Protein AF-A0A3P7WC96-F1 (afdb_monomer_lite)

Sequence (152 aa):
MNSEQSTRVYLHQIKMKDCMKNELKGQQTCKTNLAEASVKNEQPDRQKIWKKIAKCLCSFASRFFSNLNFDNSKPRFFAYLVRVLTSFISISEESSKQRLQESLTEVLKELCNNTEFWKASDRLKRFNTASQSICGRKALASLKHLLSILEP

Secondary structure (DSSP, 8-state):
--HHHHHHHHHHHHHHHHHHHHHHHHHHHHHSSSSSSSSSSHHHHHHHHHHHHHHHHHHHHHHHHHT--TTTS-HHHHHHHHHHHHHHHHHS-HHHHHHHHHHHHHHHHHHHH-TTTTS--HHHHHHHHHHHHHHSS-HHHHHHHHHHHH--

pLDDT: mean 80.21, std 21.38, range [36.91, 98.5]

Structure (mmCIF, N/CA/C/O backbone):
data_AF-A0A3P7WC96-F1
#
_entry.id   AF-A0A3P7WC96-F1
#
loop_
_atom_site.group_PDB
_atom_site.id
_atom_site.type_symbol
_atom_site.label_atom_id
_atom_site.label_alt_id
_atom_site.label_comp_id
_atom_site.label_asym_id
_atom_site.label_entity_id
_atom_site.label_seq_id
_atom_site.pdbx_PDB_ins_code
_atom_site.Cartn_x
_atom_site.Cartn_y
_atom_site.Cartn_z
_atom_site.occupancy
_atom_site.B_iso_or_equiv
_atom_site.auth_seq_id
_atom_site.auth_comp_id
_atom_site.auth_asym_id
_atom_site.auth_atom_id
_atom_site.pdbx_PDB_model_num
ATOM 1 N N . MET A 1 1 ? -12.938 56.917 78.770 1.00 47.12 1 MET A N 1
ATOM 2 C CA . MET A 1 1 ? -12.051 56.935 77.584 1.00 47.12 1 MET A CA 1
ATOM 3 C C . MET A 1 1 ? -11.567 55.504 77.361 1.00 47.12 1 MET A C 1
ATOM 5 O O . MET A 1 1 ? -10.967 54.983 78.280 1.00 47.12 1 MET A O 1
ATOM 9 N N . ASN A 1 2 ? -11.831 54.723 76.311 1.00 48.44 2 ASN A N 1
ATOM 10 C CA . ASN A 1 2 ? -12.413 54.919 74.981 1.00 48.44 2 ASN A CA 1
ATOM 11 C C . ASN A 1 2 ? -13.049 53.578 74.521 1.00 48.44 2 ASN A C 1
ATOM 13 O O . ASN A 1 2 ? -12.486 52.872 73.685 1.00 48.44 2 ASN A O 1
ATOM 17 N N . SER A 1 3 ? -14.194 53.175 75.088 1.00 50.97 3 SER A N 1
ATOM 18 C CA . SER A 1 3 ? -14.848 51.899 74.729 1.00 50.97 3 SER A CA 1
ATOM 19 C C . SER A 1 3 ? -15.474 51.919 73.327 1.00 50.97 3 SER A C 1
ATOM 21 O O . SER A 1 3 ? -15.495 50.890 72.661 1.00 50.97 3 SER A O 1
ATOM 23 N N . GLU A 1 4 ? -15.894 53.083 72.822 1.00 47.84 4 GLU A N 1
ATOM 24 C CA . GLU A 1 4 ? -16.512 53.213 71.490 1.00 47.84 4 GLU A CA 1
ATOM 25 C C . GLU A 1 4 ? -15.504 53.214 70.325 1.00 47.84 4 GLU A C 1
ATOM 27 O O . GLU A 1 4 ? -15.830 52.773 69.219 1.00 47.84 4 GLU A O 1
ATOM 32 N N . GLN A 1 5 ? -14.256 53.644 70.555 1.00 46.81 5 GLN A N 1
ATOM 33 C CA . GLN A 1 5 ? -13.187 53.523 69.551 1.00 46.81 5 GLN A CA 1
ATOM 34 C C . GLN A 1 5 ? -12.739 52.065 69.386 1.00 46.81 5 GLN A C 1
ATOM 36 O O . GLN A 1 5 ? -12.457 51.641 68.267 1.00 46.81 5 GLN A O 1
ATOM 41 N N . SER A 1 6 ? -12.757 51.277 70.466 1.00 49.91 6 SER A N 1
ATOM 42 C CA . SER A 1 6 ? -12.400 49.853 70.437 1.00 49.91 6 SER A CA 1
ATOM 43 C C . SER A 1 6 ? -13.375 49.035 69.576 1.00 49.91 6 SER A C 1
ATOM 45 O O . SER A 1 6 ? -12.956 48.273 68.703 1.00 49.91 6 SER A O 1
ATOM 47 N N . THR A 1 7 ? -14.684 49.271 69.713 1.00 50.81 7 THR A N 1
ATOM 48 C CA . THR A 1 7 ? -15.710 48.545 68.944 1.00 50.81 7 THR A CA 1
ATOM 49 C C . THR A 1 7 ? -15.688 48.904 67.453 1.00 50.81 7 THR A C 1
ATOM 51 O O . THR A 1 7 ? -15.868 48.024 66.611 1.00 50.81 7 THR A O 1
ATOM 54 N N . ARG A 1 8 ? -15.402 50.169 67.092 1.00 52.16 8 ARG A N 1
ATOM 55 C CA . ARG A 1 8 ? -15.245 50.587 65.682 1.00 52.16 8 ARG A CA 1
ATOM 56 C C . ARG A 1 8 ? -14.028 49.952 65.010 1.00 52.16 8 ARG A C 1
ATOM 58 O O . ARG A 1 8 ? -14.135 49.542 63.856 1.00 52.16 8 ARG A O 1
ATOM 65 N N . VAL A 1 9 ? -12.901 49.840 65.715 1.00 54.28 9 VAL A N 1
ATOM 66 C CA . VAL A 1 9 ? -11.687 49.190 65.189 1.00 54.28 9 VAL A CA 1
ATOM 67 C C . VAL A 1 9 ? -11.923 47.691 64.981 1.00 54.28 9 VAL A C 1
ATOM 69 O O . VAL A 1 9 ? -11.556 47.157 63.933 1.00 54.28 9 VAL A O 1
ATOM 72 N N . TYR A 1 10 ? -12.624 47.030 65.907 1.00 53.81 10 TYR A N 1
ATOM 73 C CA . TYR A 1 10 ? -13.002 45.621 65.764 1.00 53.81 10 TYR A CA 1
ATOM 74 C C . TYR A 1 10 ? -13.979 45.381 64.602 1.00 53.81 10 TYR A C 1
ATOM 76 O O . TYR A 1 10 ? -13.754 44.489 63.784 1.00 53.81 10 TYR A O 1
ATOM 84 N N . LEU A 1 11 ? -15.020 46.206 64.454 1.00 52.94 11 LEU A N 1
ATOM 85 C CA . LEU A 1 11 ? -15.975 46.103 63.340 1.00 52.94 11 LEU A CA 1
ATOM 86 C C . LEU A 1 11 ? -15.330 46.386 61.973 1.00 52.94 11 LEU A C 1
ATOM 88 O O . LEU A 1 11 ? -15.688 45.747 60.983 1.00 52.94 11 LEU A O 1
ATOM 92 N N . HIS A 1 12 ? -14.358 47.301 61.907 1.00 55.47 12 HIS A N 1
ATOM 93 C CA . HIS A 1 12 ? -13.609 47.582 60.681 1.00 55.47 12 HIS A CA 1
ATOM 94 C C . HIS A 1 12 ? -12.654 46.433 60.310 1.00 55.47 12 HIS A C 1
ATOM 96 O O . HIS A 1 12 ? -12.564 46.068 59.139 1.00 55.47 12 HIS A O 1
ATOM 102 N N . GLN A 1 13 ? -12.000 45.800 61.293 1.00 54.53 13 GLN A N 1
ATOM 103 C CA . GLN A 1 13 ? -11.1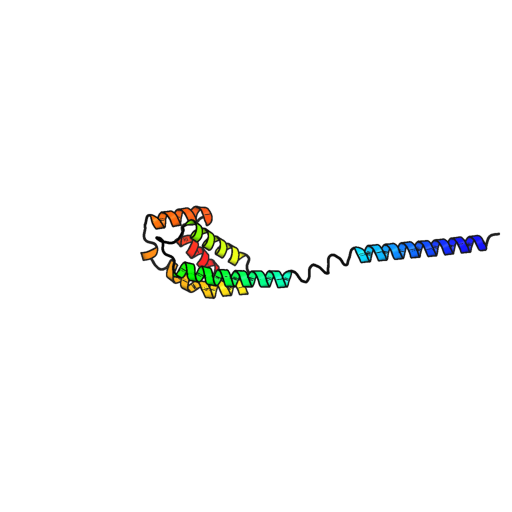75 44.608 61.057 1.00 54.53 13 GLN A CA 1
ATOM 104 C C . GLN A 1 13 ? -11.999 43.390 60.617 1.00 54.53 13 GLN A C 1
ATOM 106 O O . GLN A 1 13 ? -11.539 42.628 59.768 1.00 54.53 13 GLN A O 1
ATOM 111 N N . ILE A 1 14 ? -13.216 43.216 61.145 1.00 56.91 14 ILE A N 1
ATOM 112 C CA . ILE A 1 14 ? -14.126 42.138 60.727 1.00 56.91 14 ILE A CA 1
ATOM 113 C C . ILE A 1 14 ? -14.606 42.376 59.287 1.00 56.91 14 ILE A C 1
ATOM 115 O O . ILE A 1 14 ? -14.456 41.490 58.450 1.00 56.91 14 ILE A O 1
ATOM 119 N N . LYS A 1 15 ? -15.047 43.598 58.945 1.00 55.53 15 LYS A N 1
ATOM 120 C CA . LYS A 1 15 ? -15.440 43.944 57.564 1.00 55.53 15 LYS A CA 1
ATOM 121 C C . LYS A 1 15 ? -14.296 43.802 56.554 1.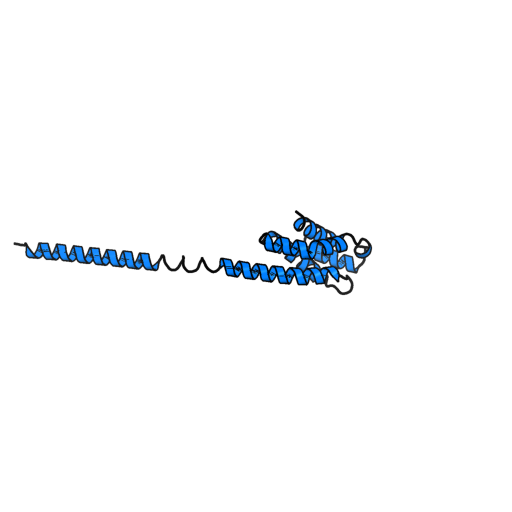00 55.53 15 LYS A C 1
ATOM 123 O O . LYS A 1 15 ? -14.531 43.322 55.450 1.00 55.53 15 LYS A O 1
ATOM 128 N N . MET A 1 16 ? -13.066 44.171 56.920 1.00 54.94 16 MET A N 1
ATOM 129 C CA . MET A 1 16 ? -11.878 43.990 56.070 1.00 54.94 16 MET A CA 1
ATOM 130 C C . MET A 1 16 ? -11.532 42.507 55.869 1.00 54.94 16 MET A C 1
ATOM 132 O O . MET A 1 16 ? -11.196 42.103 54.757 1.00 54.94 16 MET A O 1
ATOM 136 N N . LYS A 1 17 ? -11.660 41.671 56.912 1.00 55.28 17 LYS A N 1
ATOM 137 C CA . LYS A 1 17 ? -11.462 40.217 56.794 1.00 55.28 17 LYS A CA 1
ATOM 138 C C . LYS A 1 17 ? -12.534 39.560 55.929 1.00 55.28 17 LYS A C 1
ATOM 140 O O . LYS A 1 17 ? -12.186 38.708 55.121 1.00 55.28 17 LYS A O 1
ATOM 145 N N . ASP A 1 18 ? -13.794 39.971 56.043 1.00 51.28 18 ASP A N 1
ATOM 146 C CA . ASP A 1 18 ? -14.879 39.437 55.212 1.00 51.28 18 ASP A CA 1
ATOM 147 C C . ASP A 1 18 ? -14.789 39.919 53.754 1.00 51.28 18 ASP A C 1
ATOM 149 O O . ASP A 1 18 ? -15.055 39.140 52.839 1.00 51.28 18 ASP A O 1
ATOM 153 N N . CYS A 1 19 ? -14.322 41.151 53.517 1.00 47.94 19 CYS A N 1
ATOM 154 C CA . CYS A 1 19 ? -14.030 41.663 52.174 1.00 47.94 19 CYS A CA 1
ATOM 155 C C . CYS A 1 19 ? -12.902 40.856 51.504 1.00 47.94 19 CYS A C 1
ATOM 157 O O . CYS A 1 19 ? -13.093 40.305 50.424 1.00 47.94 19 CYS A O 1
ATOM 159 N N . MET A 1 20 ? -11.781 40.653 52.206 1.00 53.75 20 MET A N 1
ATOM 160 C CA . MET A 1 20 ? -10.648 39.852 51.720 1.00 53.75 20 MET A CA 1
ATOM 161 C C . MET A 1 20 ? -11.019 38.374 51.519 1.00 53.75 20 MET A C 1
ATOM 163 O O . MET A 1 20 ? -10.553 37.737 50.578 1.00 53.75 20 MET A O 1
ATOM 167 N N . LYS A 1 21 ? -11.888 37.806 52.368 1.00 52.59 21 LYS A N 1
ATOM 168 C CA . LYS A 1 21 ? -12.362 36.414 52.248 1.00 52.59 21 LYS A CA 1
ATOM 169 C C . LYS A 1 21 ? -13.330 36.232 51.073 1.00 52.59 21 LYS A C 1
ATOM 171 O O . LYS A 1 21 ? -13.345 35.156 50.473 1.00 52.59 21 LYS A O 1
ATOM 176 N N . ASN A 1 22 ? -14.090 37.269 50.716 1.00 48.44 22 ASN A N 1
ATOM 177 C CA . ASN A 1 22 ? -14.950 37.289 49.532 1.00 48.44 22 ASN A CA 1
ATOM 178 C C . ASN A 1 22 ? -14.168 37.573 48.239 1.00 48.44 22 ASN A C 1
ATOM 180 O O . ASN A 1 22 ? -14.495 36.979 47.215 1.00 48.44 22 ASN A O 1
ATOM 184 N N . GLU A 1 23 ? -13.095 38.368 48.278 1.00 48.75 23 GLU A N 1
ATOM 185 C CA . GLU A 1 23 ? -12.182 38.547 47.137 1.00 48.75 23 GLU A CA 1
ATOM 186 C C . GLU A 1 23 ? -11.324 37.300 46.872 1.00 48.75 23 GLU A C 1
ATOM 188 O O . GLU A 1 23 ? -11.169 36.903 45.718 1.00 48.75 23 GLU A O 1
ATOM 193 N N . LEU A 1 24 ? -10.853 36.608 47.917 1.00 50.41 24 LEU A N 1
ATOM 194 C CA . LEU A 1 24 ? -10.172 35.312 47.786 1.00 50.41 24 LEU A CA 1
ATOM 195 C C . LEU A 1 24 ? -11.121 34.216 47.286 1.00 50.41 24 LEU A C 1
ATOM 197 O O . LEU A 1 24 ? -10.741 33.442 46.410 1.00 50.41 24 LEU A O 1
ATOM 201 N N . LYS A 1 25 ? -12.377 34.173 47.758 1.00 48.19 25 LYS A N 1
ATOM 202 C CA . LYS A 1 25 ? -13.387 33.265 47.187 1.00 48.19 25 LYS A CA 1
ATOM 203 C C . LYS A 1 25 ? -13.723 33.627 45.740 1.00 48.19 25 LYS A C 1
ATOM 205 O O . LYS A 1 25 ? -13.757 32.721 44.920 1.00 48.19 25 LYS A O 1
ATOM 210 N N . GLY A 1 26 ? -13.880 34.910 45.408 1.00 44.53 26 GLY A N 1
ATOM 211 C CA . GLY A 1 26 ? -14.171 35.387 44.052 1.00 44.53 26 GLY A CA 1
ATOM 212 C C . GLY A 1 26 ? -13.036 35.139 43.052 1.00 44.53 26 GLY A C 1
ATOM 213 O O . GLY A 1 26 ? -13.290 34.725 41.922 1.00 44.53 26 GLY A O 1
ATOM 214 N N . GLN A 1 27 ? -11.774 35.299 43.461 1.00 44.69 27 GLN A N 1
ATOM 215 C CA . GLN A 1 27 ? -10.618 34.996 42.608 1.00 44.69 27 GLN A CA 1
ATOM 216 C C . GLN A 1 27 ? -10.348 33.491 42.484 1.00 44.69 27 GLN A C 1
ATOM 218 O O . GLN A 1 27 ? -9.909 33.042 41.422 1.00 44.69 27 GLN A O 1
ATOM 223 N N . GLN A 1 28 ? -10.659 32.693 43.510 1.00 42.75 28 GLN A N 1
ATOM 224 C CA . GLN A 1 28 ? -10.484 31.241 43.455 1.00 42.75 28 GLN A CA 1
ATOM 225 C C . GLN A 1 28 ? -11.641 30.539 42.719 1.00 42.75 28 GLN A C 1
ATOM 227 O O . GLN A 1 28 ? -11.420 29.520 42.066 1.00 42.75 28 GLN A O 1
ATOM 232 N N . THR A 1 29 ? -12.846 31.123 42.670 1.00 37.97 29 THR A N 1
ATOM 233 C CA . THR A 1 29 ? -13.938 30.616 41.815 1.00 37.97 29 THR A CA 1
ATOM 234 C C . THR A 1 29 ? -13.843 31.053 40.351 1.00 37.97 29 THR A C 1
ATOM 236 O O . THR A 1 29 ? -14.416 30.377 39.497 1.00 37.97 29 THR A O 1
ATOM 239 N N . CYS A 1 30 ? -13.080 32.104 40.026 1.00 38.19 30 CYS A N 1
ATOM 240 C CA . CYS A 1 30 ? -12.861 32.537 38.636 1.00 38.19 30 CYS A CA 1
ATOM 241 C C . CYS A 1 30 ? -11.631 31.908 37.959 1.00 38.19 30 CYS A C 1
ATOM 243 O O . CYS A 1 30 ? -11.517 31.978 36.738 1.00 38.19 30 CYS A O 1
ATOM 245 N N . LYS A 1 31 ? -10.729 31.251 38.704 1.00 44.81 31 LYS A N 1
ATOM 246 C CA . LYS A 1 31 ? -9.579 30.527 38.119 1.00 44.81 31 LYS A CA 1
ATOM 247 C C . LYS A 1 31 ? -9.717 29.006 38.074 1.00 44.81 31 LYS A C 1
ATOM 249 O O . LYS A 1 31 ? -8.892 28.364 37.435 1.00 44.81 31 LYS A O 1
ATOM 254 N N . THR A 1 32 ? -10.777 28.435 38.644 1.00 43.22 32 THR A N 1
ATOM 255 C CA . THR A 1 32 ? -10.934 26.966 38.705 1.00 43.22 32 THR A CA 1
ATOM 256 C C . THR A 1 32 ? -12.176 26.429 37.994 1.00 43.22 32 THR A C 1
ATOM 258 O O . THR A 1 32 ? -12.482 25.256 38.123 1.00 43.22 32 THR A O 1
ATOM 261 N N . ASN A 1 33 ? -12.866 27.250 37.190 1.00 41.34 33 ASN A N 1
ATOM 262 C CA . ASN A 1 33 ? -14.022 26.807 36.393 1.00 41.34 33 ASN A CA 1
ATOM 263 C C . ASN A 1 33 ? -13.892 27.052 34.879 1.00 41.34 33 ASN A C 1
ATOM 265 O O . ASN A 1 33 ? -14.818 26.740 34.138 1.00 41.34 33 ASN A O 1
ATOM 269 N N . LEU A 1 34 ? -12.748 27.554 34.391 1.00 40.06 34 LEU A N 1
ATOM 270 C CA . LEU A 1 34 ? -12.511 27.709 32.946 1.00 40.06 34 LEU A CA 1
ATOM 271 C C . LEU A 1 34 ? -11.619 26.612 32.337 1.00 40.06 34 LEU A C 1
ATOM 273 O O . LEU A 1 34 ? -11.572 26.481 31.119 1.00 40.06 34 LEU A O 1
ATOM 277 N N . ALA A 1 35 ? -10.950 25.795 33.159 1.00 42.56 35 ALA A N 1
ATOM 278 C CA . ALA A 1 35 ? -10.086 24.711 32.682 1.00 42.56 35 ALA A CA 1
ATOM 279 C C . ALA A 1 35 ? -10.735 23.314 32.747 1.00 42.56 35 ALA A C 1
ATOM 281 O O . ALA A 1 35 ? -10.332 22.431 31.999 1.00 42.56 35 ALA A O 1
ATOM 282 N N . GLU A 1 36 ? -11.765 23.091 33.572 1.00 39.75 36 GLU A N 1
ATOM 283 C CA . GLU A 1 36 ? -12.360 21.748 33.724 1.00 39.75 36 GLU A CA 1
ATOM 284 C C . GLU A 1 36 ? -13.668 21.533 32.950 1.00 39.75 36 GLU A C 1
ATOM 286 O O . GLU A 1 36 ? -14.042 20.388 32.689 1.00 39.75 36 GLU A O 1
ATOM 291 N N . ALA A 1 37 ? -14.324 22.601 32.487 1.00 37.75 37 ALA A N 1
ATOM 292 C CA . ALA A 1 37 ? -15.508 22.494 31.630 1.00 37.75 37 ALA A CA 1
ATOM 293 C C . ALA A 1 37 ? -15.174 22.328 30.131 1.00 37.75 37 ALA A C 1
ATOM 295 O O . ALA A 1 37 ? -16.043 21.934 29.357 1.00 37.75 37 ALA A O 1
ATOM 296 N N . SER A 1 38 ? -13.921 22.561 29.712 1.00 36.91 38 SER A N 1
ATOM 297 C CA . SER A 1 38 ? -13.505 22.459 28.299 1.00 36.91 38 SER A CA 1
ATOM 298 C C . SER A 1 38 ? -12.751 21.171 27.945 1.00 36.91 38 SER A C 1
ATOM 300 O O . SER A 1 38 ? -12.525 20.908 26.768 1.00 36.91 38 SER A O 1
ATOM 302 N N . VAL A 1 39 ? -12.361 20.345 28.921 1.00 45.59 39 VAL A N 1
ATOM 303 C CA . VAL A 1 39 ? -11.484 19.181 28.665 1.00 45.59 39 VAL A CA 1
ATOM 304 C C . VAL A 1 39 ? -12.259 17.859 28.567 1.00 45.59 39 VAL A C 1
ATOM 306 O O . VAL A 1 39 ? -11.754 16.884 28.015 1.00 45.59 39 VAL A O 1
ATOM 309 N N . LYS A 1 40 ? -13.519 17.803 29.020 1.00 39.34 40 LYS A N 1
ATOM 310 C CA . LYS A 1 40 ? -14.282 16.538 29.058 1.00 39.34 40 LYS A CA 1
ATOM 311 C C . LYS A 1 40 ? -15.086 16.212 27.790 1.00 39.34 40 LYS A C 1
ATOM 313 O O . LYS A 1 40 ? -15.497 15.067 27.643 1.00 39.34 40 LYS A O 1
ATOM 318 N N . ASN A 1 41 ? -15.255 17.152 26.852 1.00 41.91 41 ASN A N 1
ATOM 319 C CA . ASN A 1 41 ? -16.040 16.925 25.623 1.00 41.91 41 ASN A CA 1
ATOM 320 C C . ASN A 1 41 ? -15.219 16.773 24.331 1.00 41.91 41 ASN A C 1
ATOM 322 O O . ASN A 1 41 ? -15.753 16.306 23.330 1.00 41.91 41 ASN A O 1
ATOM 326 N N . GLU A 1 42 ? -13.924 17.095 24.319 1.00 48.94 42 GLU A N 1
ATOM 327 C CA . GLU A 1 42 ? -13.144 17.017 23.073 1.00 48.94 42 GLU A CA 1
ATOM 328 C C . GLU A 1 42 ? -12.691 15.595 22.710 1.00 48.94 42 GLU A C 1
ATOM 330 O O . GLU A 1 42 ? -12.533 15.274 21.532 1.00 48.94 42 GLU A O 1
ATOM 335 N N . GLN A 1 43 ? -12.472 14.717 23.694 1.00 53.50 43 GLN A N 1
ATOM 336 C CA . GLN A 1 43 ? -12.056 13.335 23.429 1.00 53.50 43 GLN A CA 1
ATOM 337 C C . GLN A 1 43 ? -13.074 12.500 22.629 1.00 53.50 43 GLN A C 1
ATOM 339 O O . GLN A 1 43 ? -12.655 11.886 21.640 1.00 53.50 43 GLN A O 1
ATOM 344 N N . PRO A 1 44 ? -14.380 12.459 22.977 1.00 60.75 44 PRO A N 1
ATOM 345 C CA . PRO A 1 44 ? -15.339 11.653 22.223 1.00 60.75 44 PRO A CA 1
ATOM 346 C C . PRO A 1 44 ? -15.494 12.136 20.776 1.00 60.75 44 PRO A C 1
ATOM 348 O O . PRO A 1 44 ? -15.658 11.317 19.870 1.00 60.75 44 PRO A O 1
ATOM 351 N N . ASP A 1 45 ? -15.386 13.440 20.519 1.00 69.44 45 ASP A N 1
ATOM 352 C CA . ASP A 1 45 ? -15.510 13.978 19.163 1.00 69.44 45 ASP A CA 1
ATOM 353 C C . ASP A 1 45 ? -14.256 13.743 18.314 1.00 69.44 45 ASP A C 1
ATOM 355 O O . ASP A 1 45 ? -14.378 13.365 17.144 1.00 69.44 45 ASP A O 1
ATOM 359 N N . ARG A 1 46 ? -13.051 13.822 18.899 1.00 71.56 46 ARG A N 1
ATOM 360 C CA . ARG A 1 46 ? -11.815 13.407 18.210 1.00 71.56 46 ARG A CA 1
ATOM 361 C C . ARG A 1 46 ? -11.843 11.921 17.846 1.00 71.56 46 ARG A C 1
ATOM 363 O O . ARG A 1 46 ? -11.512 11.574 16.714 1.00 71.56 46 ARG A O 1
ATOM 370 N N . GLN A 1 47 ? -12.290 11.045 18.748 1.00 76.94 47 GLN A N 1
ATOM 371 C CA . GLN A 1 47 ? -12.422 9.609 18.459 1.00 76.94 47 GLN A CA 1
ATOM 372 C C . GLN A 1 47 ? -13.434 9.335 17.335 1.00 76.94 47 GLN A C 1
ATOM 374 O O . GLN A 1 47 ? -13.172 8.530 16.439 1.00 76.94 47 GLN A O 1
ATOM 379 N N . LYS A 1 48 ? -14.572 10.043 17.310 1.00 83.19 48 LYS A N 1
ATOM 380 C CA . LYS A 1 48 ? -15.537 9.949 16.197 1.00 83.19 48 LYS A CA 1
ATOM 381 C C . LYS A 1 48 ? -14.918 10.372 14.863 1.00 83.19 48 LYS A C 1
ATOM 383 O O . LYS A 1 48 ? -15.194 9.736 13.844 1.00 83.19 48 LYS A O 1
ATOM 388 N N . ILE A 1 49 ? -14.095 11.423 14.847 1.00 86.88 49 ILE A N 1
ATOM 389 C CA . ILE A 1 49 ? -13.396 11.881 13.637 1.00 86.88 49 ILE A CA 1
ATOM 390 C C . ILE A 1 49 ? -12.412 10.812 13.154 1.00 86.88 49 ILE A C 1
ATOM 392 O O . ILE A 1 49 ? -12.465 10.439 11.983 1.00 86.88 49 ILE A O 1
ATOM 396 N N . TRP A 1 50 ? -11.588 10.248 14.042 1.00 85.88 50 TRP A N 1
ATOM 397 C CA . TRP A 1 50 ? -10.645 9.183 13.684 1.00 85.88 50 TRP A CA 1
ATOM 398 C C . TRP A 1 50 ? -11.341 7.952 13.103 1.00 85.88 50 TRP A C 1
ATOM 400 O O . TRP A 1 50 ? -10.927 7.460 12.056 1.00 85.88 50 TRP A O 1
ATOM 410 N N . LYS A 1 51 ? -12.468 7.526 13.683 1.00 87.94 51 LYS A N 1
ATOM 411 C CA . LYS A 1 51 ? -13.281 6.422 13.144 1.00 87.94 51 LYS A CA 1
ATOM 412 C C . LYS A 1 51 ? -13.849 6.725 11.755 1.00 87.94 51 LYS A C 1
ATOM 414 O O . LYS A 1 51 ? -13.894 5.838 10.899 1.00 87.94 51 LYS A O 1
ATOM 419 N N . LYS A 1 52 ? -14.277 7.969 11.501 1.00 90.56 52 LYS A N 1
ATOM 420 C CA . LYS A 1 52 ? -14.729 8.405 10.165 1.00 90.56 52 LYS A CA 1
ATOM 421 C C . LYS A 1 52 ? -13.581 8.391 9.157 1.00 90.56 52 LYS A C 1
ATOM 423 O O . LYS A 1 52 ? -13.767 7.890 8.048 1.00 90.56 52 LYS A O 1
ATOM 428 N N . ILE A 1 53 ? -12.409 8.892 9.548 1.00 90.81 53 ILE A N 1
ATOM 429 C CA . ILE A 1 53 ? -11.205 8.872 8.711 1.00 90.81 53 ILE A CA 1
ATOM 430 C C . ILE A 1 53 ? -10.811 7.426 8.405 1.00 90.81 53 ILE A C 1
ATOM 432 O O . ILE A 1 53 ? -10.643 7.099 7.235 1.00 90.81 53 ILE A O 1
ATOM 436 N N . ALA A 1 54 ? -10.760 6.548 9.412 1.00 91.44 54 ALA A N 1
ATOM 437 C CA . ALA A 1 54 ? -10.461 5.130 9.236 1.00 91.44 54 ALA A CA 1
ATOM 438 C C . ALA A 1 54 ? -11.415 4.489 8.224 1.00 91.44 54 ALA A C 1
ATOM 440 O O . ALA A 1 54 ? -10.964 3.870 7.266 1.00 91.44 54 ALA A O 1
ATOM 441 N N . LYS A 1 55 ? -12.731 4.700 8.366 1.00 91.62 55 LYS A N 1
ATOM 442 C CA . LYS A 1 55 ? -13.733 4.165 7.429 1.00 91.62 55 LYS A CA 1
ATOM 443 C C . LYS A 1 55 ? -13.510 4.656 5.993 1.00 91.62 55 LYS A C 1
ATOM 445 O O . LYS A 1 55 ? -13.595 3.859 5.059 1.00 91.62 55 LYS A O 1
ATOM 450 N N . CYS A 1 56 ? -13.231 5.948 5.818 1.00 93.56 56 CYS A N 1
ATOM 451 C CA . CYS A 1 56 ? -12.964 6.539 4.507 1.00 93.56 56 CYS A CA 1
ATOM 452 C C . CYS A 1 56 ? -11.680 5.970 3.886 1.00 93.56 56 CYS A C 1
ATOM 454 O O . CYS A 1 56 ? -11.699 5.502 2.748 1.00 93.56 56 CYS A O 1
ATOM 456 N N . LEU A 1 57 ? -10.593 5.93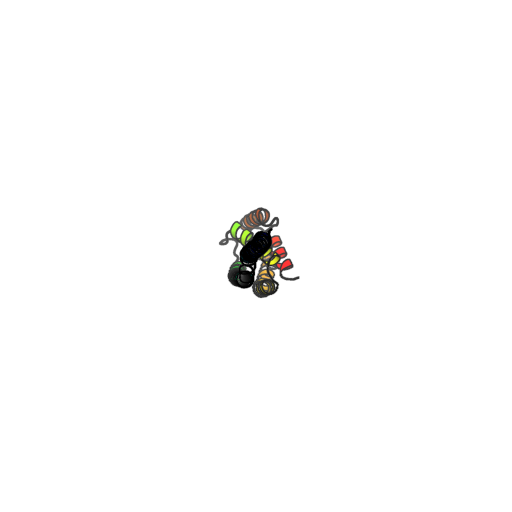3 4.663 1.00 93.69 57 LEU A N 1
ATOM 457 C CA . LEU A 1 57 ? -9.310 5.378 4.243 1.00 93.69 57 LEU A CA 1
ATOM 458 C C . LEU A 1 57 ? -9.424 3.897 3.883 1.00 93.69 57 LEU A C 1
ATOM 460 O O . LEU A 1 57 ? -8.902 3.516 2.845 1.00 93.69 57 LEU A O 1
ATOM 464 N N . CYS A 1 58 ? -10.139 3.087 4.671 1.00 92.69 58 CYS A N 1
ATOM 465 C CA . CYS A 1 58 ? -10.367 1.668 4.382 1.00 92.69 58 CYS A CA 1
ATOM 466 C C . CYS A 1 58 ? -11.013 1.483 3.007 1.00 92.69 58 CYS A C 1
ATOM 468 O O . CYS A 1 58 ? -10.469 0.793 2.148 1.00 92.69 58 CYS A O 1
ATOM 470 N N . SER A 1 59 ? -12.156 2.141 2.782 1.00 93.38 59 SER A N 1
ATOM 471 C CA . SER A 1 59 ? -12.910 2.009 1.532 1.00 93.38 59 SER A CA 1
ATOM 472 C C . SER A 1 59 ? -12.110 2.510 0.331 1.00 93.38 59 SER A C 1
ATOM 474 O O . SER A 1 59 ? -12.063 1.849 -0.707 1.00 93.38 59 SER A O 1
ATOM 476 N N . PHE A 1 60 ? -11.443 3.656 0.482 1.00 96.06 60 PHE A N 1
ATOM 477 C CA . PHE A 1 60 ? -10.643 4.239 -0.583 1.00 96.06 60 PHE A CA 1
ATOM 478 C C . PHE A 1 60 ? -9.413 3.387 -0.914 1.00 96.06 60 PHE A C 1
ATOM 480 O O . PHE A 1 60 ? -9.181 3.074 -2.080 1.00 96.06 60 PHE A O 1
ATOM 487 N N . ALA A 1 61 ? -8.631 3.004 0.097 1.00 96.62 61 ALA A N 1
ATOM 488 C CA . ALA A 1 61 ? -7.392 2.260 -0.090 1.00 96.62 61 ALA A CA 1
ATOM 489 C C . ALA A 1 61 ? -7.649 0.852 -0.626 1.00 96.62 61 ALA A C 1
ATOM 491 O O . ALA A 1 61 ? -6.961 0.444 -1.557 1.00 96.62 61 ALA A O 1
ATOM 492 N N . SER A 1 62 ? -8.667 0.156 -0.112 1.00 95.94 62 SER A N 1
ATOM 493 C CA . SER A 1 62 ? -9.063 -1.165 -0.609 1.00 95.94 62 SER A CA 1
ATOM 494 C C . SER A 1 62 ? -9.388 -1.090 -2.103 1.00 95.94 62 SER A C 1
ATOM 496 O O . SER A 1 62 ? -8.737 -1.739 -2.918 1.00 95.94 62 SER A O 1
ATOM 498 N N . ARG A 1 63 ? -10.269 -0.158 -2.501 1.00 96.19 63 ARG A N 1
ATOM 499 C CA . ARG A 1 63 ? -10.610 0.055 -3.914 1.00 96.19 63 ARG A CA 1
ATOM 500 C C . ARG A 1 63 ? -9.403 0.451 -4.765 1.00 96.19 63 ARG A C 1
ATOM 502 O O . ARG A 1 63 ? -9.291 -0.008 -5.899 1.00 96.19 63 ARG A O 1
ATOM 509 N N . PHE A 1 64 ? -8.532 1.320 -4.259 1.00 97.12 64 PHE A N 1
ATOM 510 C CA . PHE A 1 64 ? -7.349 1.759 -4.993 1.00 97.12 64 PHE A CA 1
ATOM 511 C C . PHE A 1 64 ? -6.366 0.607 -5.228 1.00 97.12 64 PHE A C 1
ATO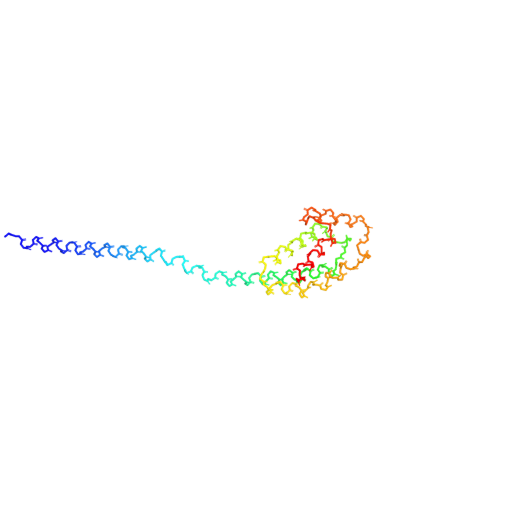M 513 O O . PHE A 1 64 ? -5.893 0.449 -6.350 1.00 97.12 64 PHE A O 1
ATOM 520 N N . PHE A 1 65 ? -6.079 -0.208 -4.210 1.00 96.88 65 PHE A N 1
ATOM 521 C CA . PHE A 1 65 ? -5.132 -1.316 -4.336 1.00 96.88 65 PHE A CA 1
ATOM 522 C C . PHE A 1 65 ? -5.686 -2.477 -5.161 1.00 96.88 65 PHE A C 1
ATOM 524 O O . PHE A 1 65 ? -4.953 -2.992 -5.999 1.00 96.88 65 PHE A O 1
ATOM 531 N N . SER A 1 66 ? -6.973 -2.820 -5.028 1.00 95.69 66 SER A N 1
ATOM 532 C CA . SER A 1 66 ? -7.606 -3.853 -5.866 1.00 95.69 66 SER A CA 1
ATOM 533 C C . SER A 1 66 ? -7.616 -3.499 -7.355 1.00 95.69 66 SER A C 1
ATOM 535 O O . SER A 1 66 ? -7.669 -4.385 -8.197 1.00 95.69 66 SER A O 1
ATOM 537 N N . ASN A 1 67 ? -7.571 -2.207 -7.695 1.00 95.19 67 ASN A N 1
ATOM 538 C CA . ASN A 1 67 ? -7.558 -1.726 -9.079 1.00 95.19 67 ASN A CA 1
ATOM 539 C C . ASN A 1 67 ? -6.206 -1.113 -9.472 1.00 95.19 67 ASN A C 1
ATOM 541 O O . ASN A 1 67 ? -6.131 -0.346 -10.438 1.00 95.19 67 ASN A O 1
ATOM 545 N N . LEU A 1 68 ? -5.144 -1.381 -8.704 1.00 95.56 68 LEU A N 1
ATOM 546 C CA . LEU A 1 68 ? -3.850 -0.772 -8.961 1.00 95.56 68 LEU A CA 1
ATOM 547 C C . LEU A 1 68 ? -3.320 -1.244 -10.318 1.00 95.56 68 LEU A C 1
ATOM 549 O O . LEU A 1 68 ? -3.108 -2.426 -10.556 1.00 95.56 68 LEU A O 1
ATOM 553 N N . ASN A 1 69 ? -3.049 -0.279 -11.190 1.00 92.75 69 ASN A N 1
ATOM 554 C CA . ASN A 1 69 ? -2.416 -0.498 -12.485 1.00 92.75 69 ASN A CA 1
ATOM 555 C C . ASN A 1 69 ? -1.339 0.570 -12.712 1.00 92.75 69 ASN A C 1
ATOM 557 O O . ASN A 1 69 ? -1.615 1.765 -12.573 1.00 92.75 69 ASN A O 1
ATOM 561 N N . PHE A 1 70 ? -0.126 0.164 -13.087 1.00 91.31 70 PHE A N 1
ATOM 562 C CA . PHE A 1 70 ? 0.995 1.068 -13.347 1.00 91.31 70 PHE A CA 1
ATOM 563 C C . PHE A 1 70 ? 0.809 2.014 -14.536 1.00 91.31 70 PHE A C 1
ATOM 565 O O . PHE A 1 70 ? 1.448 3.072 -14.560 1.00 91.31 70 PHE A O 1
ATOM 572 N N . ASP A 1 71 ? -0.064 1.685 -15.485 1.00 88.69 71 ASP A N 1
ATOM 573 C CA . ASP A 1 71 ? -0.302 2.546 -16.646 1.00 88.69 71 ASP A CA 1
ATOM 574 C C . ASP A 1 71 ? -1.139 3.775 -16.284 1.00 88.69 71 ASP A C 1
ATOM 576 O O . ASP A 1 71 ? -0.811 4.898 -16.682 1.00 88.69 71 ASP A O 1
ATOM 580 N N . ASN A 1 72 ? -2.160 3.569 -15.449 1.00 89.25 72 ASN A N 1
ATOM 581 C CA . ASN A 1 72 ? -3.170 4.580 -15.124 1.00 89.25 72 ASN A CA 1
ATOM 582 C C . ASN A 1 72 ? -2.975 5.224 -13.743 1.00 89.25 72 ASN A C 1
ATOM 584 O O . ASN A 1 72 ? -3.521 6.293 -13.466 1.00 89.25 72 ASN A O 1
ATOM 588 N N . SER A 1 73 ? -2.189 4.604 -12.861 1.00 92.75 73 SER A N 1
ATOM 589 C CA . SER A 1 73 ? -2.000 5.095 -11.495 1.00 92.75 73 SER A CA 1
ATOM 590 C C . SER A 1 73 ? -0.830 6.070 -11.395 1.00 92.75 73 SER A C 1
ATOM 592 O O . SER A 1 73 ? 0.220 5.910 -12.017 1.00 92.75 73 SER A O 1
ATOM 594 N N . LYS A 1 74 ? -0.987 7.101 -10.559 1.00 96.06 74 LYS A N 1
ATOM 595 C CA . LYS A 1 74 ? 0.049 8.118 -10.339 1.00 96.06 74 LYS A CA 1
ATOM 596 C C . LYS A 1 74 ? 1.084 7.620 -9.309 1.00 96.06 74 LYS A C 1
ATOM 598 O O . LYS A 1 74 ? 0.709 7.422 -8.152 1.00 96.06 74 LYS A O 1
ATOM 603 N N . PRO A 1 75 ? 2.389 7.522 -9.649 1.00 97.00 75 PRO A N 1
ATOM 604 C CA . PRO A 1 75 ? 3.426 6.999 -8.746 1.00 97.00 75 PRO A CA 1
ATOM 605 C C . PRO A 1 75 ? 3.528 7.710 -7.390 1.00 97.00 75 PRO A C 1
ATOM 607 O O . PRO A 1 75 ? 3.605 7.073 -6.343 1.00 97.00 75 PRO A O 1
ATOM 610 N N . ARG A 1 76 ? 3.498 9.051 -7.390 1.00 97.94 76 ARG A N 1
ATOM 611 C CA . ARG A 1 76 ? 3.557 9.842 -6.149 1.00 97.94 76 ARG A CA 1
ATOM 612 C C . ARG A 1 76 ? 2.317 9.644 -5.286 1.00 97.94 76 ARG A C 1
ATOM 614 O O . ARG A 1 76 ? 2.441 9.570 -4.071 1.00 97.94 76 ARG A O 1
ATOM 621 N N . PHE A 1 77 ? 1.143 9.536 -5.908 1.00 97.88 77 PHE A N 1
ATOM 622 C CA . PHE A 1 77 ? -0.104 9.307 -5.185 1.00 97.88 77 PHE A CA 1
ATOM 623 C C . PHE A 1 77 ? -0.082 7.958 -4.464 1.00 97.88 77 PHE A C 1
ATOM 625 O O . PHE A 1 77 ? -0.354 7.909 -3.270 1.00 97.88 77 PHE A O 1
ATOM 632 N N . PHE A 1 78 ? 0.331 6.895 -5.163 1.00 98.06 78 PHE A N 1
ATOM 633 C CA . PHE A 1 78 ? 0.552 5.579 -4.563 1.00 98.06 78 PHE A CA 1
ATOM 634 C C . PHE A 1 78 ? 1.465 5.669 -3.333 1.00 98.06 78 PHE A C 1
ATOM 636 O O . PHE A 1 78 ? 1.101 5.210 -2.253 1.00 98.06 78 PHE A O 1
ATOM 643 N N . ALA A 1 79 ? 2.625 6.316 -3.471 1.00 98.38 79 ALA A N 1
ATOM 644 C CA . ALA A 1 79 ? 3.591 6.419 -2.383 1.00 98.38 79 ALA A CA 1
ATOM 645 C C . ALA A 1 79 ? 3.050 7.213 -1.178 1.00 98.38 79 ALA A C 1
ATOM 647 O O . ALA A 1 79 ? 3.248 6.801 -0.037 1.00 98.38 79 ALA A O 1
ATOM 648 N N . TYR A 1 80 ? 2.327 8.315 -1.408 1.00 98.44 80 TYR A N 1
ATOM 649 C CA . TYR A 1 80 ? 1.677 9.056 -0.325 1.00 98.44 80 TYR A CA 1
ATOM 650 C C . TYR A 1 80 ? 0.580 8.249 0.355 1.00 98.44 80 TYR A C 1
ATOM 652 O O . TYR A 1 80 ? 0.504 8.279 1.578 1.00 98.44 80 TYR A O 1
ATOM 660 N N . LEU A 1 81 ? -0.238 7.514 -0.401 1.00 98.12 81 LEU A N 1
ATOM 661 C CA . LEU A 1 81 ? -1.285 6.683 0.183 1.00 98.12 81 LEU A CA 1
ATOM 662 C C . LEU A 1 81 ? -0.685 5.624 1.111 1.00 98.12 81 LEU A C 1
ATOM 664 O O . LEU A 1 81 ? -1.116 5.511 2.255 1.00 98.12 81 LEU A O 1
ATOM 668 N N . VAL A 1 82 ? 0.351 4.910 0.659 1.00 98.00 82 VAL A N 1
ATOM 669 C CA . VAL A 1 82 ? 1.058 3.928 1.495 1.00 98.00 82 VAL A CA 1
ATOM 670 C C . VAL A 1 82 ? 1.635 4.602 2.743 1.00 98.00 82 VAL A C 1
ATOM 672 O O . VAL A 1 82 ? 1.413 4.123 3.851 1.00 98.00 82 VAL A O 1
ATOM 675 N N . ARG A 1 83 ? 2.298 5.759 2.598 1.00 97.69 83 ARG A N 1
ATOM 676 C CA . ARG A 1 83 ? 2.865 6.500 3.736 1.00 97.69 83 ARG A CA 1
ATOM 677 C C . ARG A 1 83 ? 1.805 6.959 4.737 1.00 97.69 83 ARG A C 1
ATOM 679 O O . ARG A 1 83 ? 2.039 6.852 5.938 1.00 97.69 83 ARG A O 1
ATOM 686 N N . VAL A 1 84 ? 0.672 7.471 4.256 1.00 97.31 84 VAL A N 1
ATOM 687 C CA . VAL A 1 84 ? -0.455 7.907 5.091 1.00 97.31 84 VAL A CA 1
ATOM 688 C C . VAL A 1 84 ? -1.030 6.723 5.850 1.00 97.31 84 VAL A C 1
ATOM 690 O O . VAL A 1 84 ? -1.191 6.835 7.057 1.00 97.31 84 VAL A O 1
ATOM 693 N N . LEU A 1 85 ? -1.275 5.589 5.187 1.00 96.75 85 LEU A N 1
ATOM 694 C CA . LEU A 1 85 ? -1.786 4.383 5.842 1.00 96.75 85 LEU A CA 1
ATOM 695 C C . LEU A 1 85 ? -0.819 3.875 6.912 1.00 96.75 85 LEU A C 1
ATOM 697 O O . LEU A 1 85 ? -1.241 3.642 8.040 1.00 96.75 85 LEU A O 1
ATOM 701 N N . THR A 1 86 ? 0.477 3.790 6.599 1.00 95.81 86 THR A N 1
ATOM 702 C CA . THR A 1 86 ? 1.502 3.386 7.569 1.00 95.81 86 THR A CA 1
ATOM 703 C C . THR A 1 86 ? 1.506 4.291 8.798 1.00 95.81 86 THR A C 1
ATOM 705 O O . THR A 1 86 ? 1.428 3.798 9.919 1.00 95.81 86 THR A O 1
ATOM 708 N N . SER A 1 87 ? 1.542 5.613 8.606 1.00 95.06 87 SER A N 1
ATOM 709 C CA . SER A 1 87 ? 1.512 6.565 9.723 1.00 95.06 87 SER A CA 1
ATOM 710 C C . SER A 1 87 ? 0.198 6.501 10.501 1.00 95.06 87 SER A C 1
ATOM 712 O O . SER A 1 87 ? 0.208 6.577 11.726 1.00 95.06 87 SER A O 1
ATOM 714 N N . PHE A 1 88 ? -0.927 6.356 9.798 1.00 93.94 88 PHE A N 1
ATOM 715 C CA . PHE A 1 88 ? -2.253 6.283 10.395 1.00 93.94 88 PHE A CA 1
ATOM 716 C C . PHE A 1 88 ? -2.376 5.068 11.312 1.00 93.94 88 PHE A C 1
ATOM 718 O O . PHE A 1 88 ? -2.818 5.221 12.445 1.00 93.94 88 PHE A O 1
ATOM 725 N N . ILE A 1 89 ? -1.927 3.889 10.873 1.00 93.00 89 ILE A N 1
ATOM 726 C CA . ILE A 1 89 ? -1.920 2.668 11.692 1.00 93.00 89 ILE A CA 1
ATOM 727 C C . ILE A 1 89 ? -1.104 2.881 12.972 1.00 93.00 89 ILE A C 1
ATOM 729 O O . ILE A 1 89 ? -1.570 2.521 14.049 1.00 93.00 89 ILE A O 1
ATOM 733 N N . SER A 1 90 ? 0.066 3.526 12.887 1.00 90.06 90 SER A N 1
ATOM 734 C CA . SER A 1 90 ? 0.930 3.762 14.053 1.00 90.06 90 SER A CA 1
ATOM 735 C C . SER A 1 90 ? 0.311 4.659 15.131 1.00 90.06 90 SER A C 1
ATOM 737 O O . SER A 1 90 ? 0.674 4.522 16.295 1.00 90.06 90 SER A O 1
ATOM 739 N N . ILE A 1 91 ? -0.598 5.569 14.768 1.00 90.19 91 ILE A N 1
ATOM 740 C CA . ILE A 1 91 ? -1.224 6.519 15.710 1.00 90.19 91 ILE A CA 1
ATOM 741 C C . ILE A 1 91 ? -2.681 6.178 16.046 1.00 90.19 91 ILE A C 1
ATOM 743 O O . ILE A 1 91 ? -3.296 6.855 16.868 1.00 90.19 91 ILE A O 1
ATOM 747 N N . SER A 1 92 ? -3.254 5.175 15.380 1.00 89.50 92 SER A N 1
ATOM 748 C CA . SER A 1 92 ? -4.662 4.817 15.530 1.00 89.50 92 SER A CA 1
ATOM 749 C C . SER A 1 92 ? -4.913 3.947 16.752 1.00 89.50 92 SER A C 1
ATOM 751 O O . SER A 1 92 ? -4.076 3.146 17.163 1.00 89.50 92 SER A O 1
ATOM 753 N N . GLU A 1 93 ? -6.120 4.061 17.295 1.00 90.31 93 GLU A N 1
ATOM 754 C CA . GLU A 1 93 ? -6.643 3.118 18.280 1.00 90.31 93 GLU A CA 1
ATOM 755 C C . GLU A 1 93 ? -6.890 1.731 17.665 1.00 90.31 93 GLU A C 1
ATOM 757 O O . GLU A 1 93 ? -7.109 1.597 16.456 1.00 90.31 93 GLU A O 1
ATOM 762 N N . GLU A 1 94 ? -6.925 0.706 18.515 1.00 89.94 94 GLU A N 1
ATOM 763 C CA . GLU A 1 94 ? -6.996 -0.696 18.093 1.00 89.94 94 GLU A CA 1
ATOM 764 C C . GLU A 1 94 ? -8.207 -1.000 17.204 1.00 89.94 94 GLU A C 1
ATOM 766 O O . GLU A 1 94 ? -8.071 -1.610 16.150 1.00 89.94 94 GLU A O 1
ATOM 771 N N . SER A 1 95 ? -9.381 -0.453 17.538 1.00 90.19 95 SER A N 1
ATOM 772 C CA . SER A 1 95 ? -10.592 -0.651 16.726 1.00 90.19 95 SER A CA 1
ATOM 773 C C . SER A 1 95 ? -10.471 -0.107 15.293 1.00 90.19 95 SER A C 1
ATOM 775 O O . SER A 1 95 ? -11.057 -0.656 14.360 1.00 90.19 95 SER A O 1
ATOM 777 N N . SER A 1 96 ? -9.698 0.966 15.092 1.00 90.69 96 SER A N 1
ATOM 778 C CA . SER A 1 96 ? -9.448 1.529 13.761 1.00 90.69 96 SER A CA 1
ATOM 779 C C . SER A 1 96 ? -8.387 0.731 13.000 1.00 90.69 96 SER A C 1
ATOM 781 O O . SER A 1 96 ? -8.511 0.579 11.783 1.00 90.69 96 SER A O 1
ATOM 783 N N . LYS A 1 97 ? -7.381 0.186 13.700 1.00 91.44 97 LYS A N 1
ATOM 784 C CA . LYS A 1 97 ? -6.386 -0.726 13.117 1.00 91.44 97 LYS A CA 1
ATOM 785 C C . LYS A 1 97 ? -7.025 -2.027 12.648 1.00 91.44 97 LYS A C 1
ATOM 787 O O . LYS A 1 97 ? -6.843 -2.388 11.491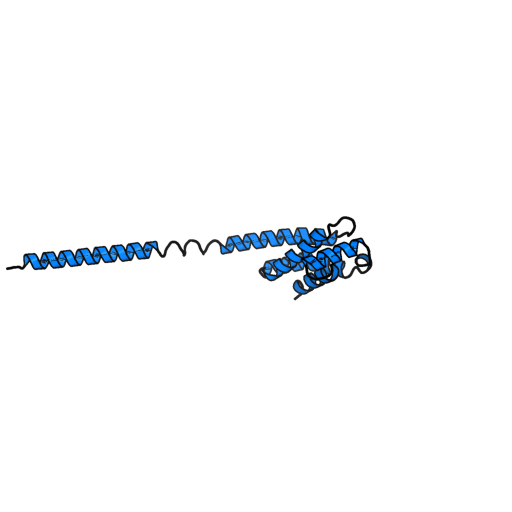 1.00 91.44 97 LYS A O 1
ATOM 792 N N . GLN A 1 98 ? -7.837 -2.660 13.495 1.00 91.50 98 GLN A N 1
ATOM 793 C CA . GLN A 1 98 ? -8.545 -3.896 13.163 1.00 91.50 98 GLN A CA 1
ATOM 794 C C . GLN A 1 98 ? -9.408 -3.718 11.909 1.00 91.50 98 GLN A C 1
ATOM 796 O O . GLN A 1 98 ? -9.373 -4.532 10.992 1.00 91.50 98 GLN A O 1
ATOM 801 N N . ARG A 1 99 ? -10.098 -2.579 11.794 1.00 91.19 99 ARG A N 1
ATOM 802 C CA . ARG A 1 99 ? -10.894 -2.266 10.602 1.00 91.19 99 ARG A CA 1
ATOM 803 C C . ARG A 1 99 ? -10.054 -2.133 9.327 1.00 91.19 99 ARG A C 1
ATOM 805 O O . ARG A 1 99 ? -10.495 -2.549 8.255 1.00 91.19 99 ARG A O 1
ATOM 812 N N . LEU A 1 100 ? -8.869 -1.526 9.429 1.00 92.44 100 LEU A N 1
ATOM 813 C CA . LEU A 1 100 ? -7.918 -1.428 8.317 1.00 92.44 100 LEU A CA 1
ATOM 814 C C . LEU A 1 100 ? -7.372 -2.799 7.932 1.00 92.44 100 LEU A C 1
ATOM 816 O O . LEU A 1 100 ? -7.302 -3.090 6.743 1.00 92.44 100 LEU A O 1
ATOM 820 N N . GLN A 1 101 ? -7.040 -3.633 8.915 1.00 93.56 101 GLN A N 1
ATOM 821 C CA . GLN A 1 101 ? -6.584 -5.003 8.709 1.00 93.56 101 GLN A CA 1
ATOM 822 C C . GLN A 1 101 ? -7.641 -5.810 7.946 1.00 93.56 101 GLN A C 1
ATOM 824 O O . GLN A 1 101 ? -7.372 -6.282 6.845 1.00 93.56 101 GLN A O 1
ATOM 829 N N . GLU A 1 102 ? -8.877 -5.856 8.446 1.00 93.00 102 GLU A N 1
ATOM 830 C CA . GLU A 1 102 ? -9.996 -6.551 7.791 1.00 93.00 102 GLU A CA 1
ATOM 831 C C . GLU A 1 102 ? -10.240 -6.066 6.352 1.00 93.00 102 GLU A C 1
ATOM 833 O O . GLU A 1 102 ? -10.580 -6.855 5.474 1.00 93.00 102 GLU A O 1
ATOM 838 N N . SER A 1 103 ? -10.051 -4.769 6.088 1.00 93.50 103 SER A N 1
ATOM 839 C CA . SER A 1 103 ? -10.330 -4.181 4.770 1.00 93.50 103 SER A CA 1
ATOM 840 C C . SER A 1 103 ? -9.182 -4.315 3.763 1.00 93.50 103 SER A C 1
ATOM 842 O O . SER A 1 103 ? -9.423 -4.206 2.557 1.00 93.50 103 SER A O 1
ATOM 844 N N . LEU A 1 104 ? -7.936 -4.449 4.230 1.00 95.62 104 LEU A N 1
ATOM 845 C CA . LEU A 1 104 ? -6.741 -4.312 3.389 1.00 95.62 104 LEU A CA 1
ATOM 846 C C . LEU A 1 104 ? -5.875 -5.564 3.322 1.00 95.62 104 LEU A C 1
ATOM 848 O O . LEU A 1 104 ? -5.201 -5.732 2.311 1.00 95.62 104 LEU A O 1
ATOM 852 N N . THR A 1 105 ? -5.864 -6.426 4.340 1.00 95.38 105 THR A N 1
ATOM 853 C CA . THR A 1 105 ? -4.894 -7.528 4.434 1.00 95.38 105 THR A CA 1
ATOM 854 C C . THR A 1 105 ? -4.920 -8.437 3.209 1.00 95.38 105 THR A C 1
ATOM 856 O O . THR A 1 105 ? -3.887 -8.614 2.566 1.00 95.38 105 THR A O 1
ATOM 859 N N . GLU A 1 106 ? -6.089 -8.947 2.822 1.00 95.56 106 GLU A N 1
ATOM 860 C CA . GLU A 1 106 ? -6.187 -9.866 1.680 1.00 95.56 106 GLU A CA 1
ATOM 861 C C . GLU A 1 106 ? -5.857 -9.176 0.348 1.00 95.56 106 GLU A C 1
ATOM 863 O O . GLU A 1 106 ? -5.086 -9.708 -0.450 1.00 95.56 106 GLU A O 1
ATOM 868 N N . VAL A 1 107 ? -6.318 -7.934 0.157 1.00 95.75 107 VAL A N 1
ATOM 869 C CA . VAL A 1 107 ? -5.990 -7.125 -1.032 1.00 95.75 107 VAL A CA 1
ATOM 870 C C . VAL A 1 107 ? -4.480 -6.896 -1.144 1.00 95.75 107 VAL A C 1
ATOM 872 O O . VAL A 1 107 ? -3.900 -6.989 -2.226 1.00 95.75 107 VAL A O 1
ATOM 875 N N . LEU A 1 108 ? -3.818 -6.594 -0.026 1.00 96.50 108 LEU A N 1
ATOM 876 C CA . LEU A 1 108 ? -2.380 -6.358 0.008 1.00 96.50 108 LEU A CA 1
ATOM 877 C C . LEU A 1 108 ? -1.581 -7.648 -0.177 1.00 96.50 108 LEU A C 1
ATOM 879 O O . LEU A 1 108 ? -0.546 -7.599 -0.841 1.00 96.50 108 LEU A O 1
ATOM 883 N N . LYS A 1 109 ? -2.038 -8.784 0.365 1.00 96.12 109 LYS A N 1
ATOM 884 C CA . LYS A 1 109 ? -1.425 -10.100 0.132 1.00 96.12 109 LYS A CA 1
ATOM 885 C C . LYS A 1 109 ? -1.459 -10.470 -1.339 1.00 96.12 109 LYS A C 1
ATOM 887 O O . LYS A 1 109 ? -0.410 -10.770 -1.905 1.00 96.12 109 LYS A O 1
ATOM 892 N N . GLU A 1 110 ? -2.635 -10.405 -1.959 1.00 96.06 110 GLU A N 1
ATOM 893 C CA . GLU A 1 110 ? -2.809 -10.694 -3.383 1.00 96.06 110 GLU A CA 1
ATOM 894 C C . GLU A 1 110 ? -1.888 -9.803 -4.223 1.00 96.06 110 GLU A C 1
ATOM 896 O O . GLU A 1 110 ? -1.084 -10.292 -5.021 1.00 96.06 110 GLU A O 1
ATOM 901 N N . LEU A 1 111 ? -1.917 -8.494 -3.961 1.00 95.56 111 LEU A N 1
ATOM 902 C CA . LEU A 1 111 ? -1.090 -7.535 -4.676 1.00 95.56 111 LEU A CA 1
ATOM 903 C C . LEU A 1 111 ? 0.410 -7.793 -4.469 1.00 95.56 111 LEU A C 1
ATOM 905 O O . LEU A 1 111 ? 1.172 -7.744 -5.430 1.00 95.56 111 LEU A O 1
ATOM 909 N N . CYS A 1 112 ? 0.865 -8.073 -3.244 1.00 96.00 112 CYS A N 1
ATOM 910 C CA . CYS A 1 112 ? 2.283 -8.317 -2.949 1.00 96.00 112 CYS A CA 1
ATOM 911 C C . CYS A 1 112 ? 2.805 -9.638 -3.528 1.00 96.00 112 CYS A C 1
ATOM 913 O O . CYS A 1 112 ? 4.001 -9.729 -3.824 1.00 96.00 112 CYS A O 1
ATOM 915 N N . ASN A 1 113 ? 1.937 -10.640 -3.670 1.00 95.62 113 ASN A N 1
ATOM 916 C CA . ASN A 1 113 ? 2.289 -11.967 -4.173 1.00 95.62 113 ASN A CA 1
ATOM 917 C C . ASN A 1 113 ? 2.165 -12.084 -5.699 1.00 95.62 113 ASN A C 1
ATOM 919 O O . ASN A 1 113 ? 2.662 -13.050 -6.275 1.00 95.62 113 ASN A O 1
ATOM 923 N N . ASN A 1 114 ? 1.569 -11.098 -6.373 1.00 94.88 114 ASN A N 1
ATOM 924 C CA . ASN A 1 114 ? 1.482 -11.058 -7.829 1.00 94.88 114 ASN A CA 1
ATOM 925 C C . ASN A 1 114 ? 2.849 -10.743 -8.473 1.00 94.88 114 ASN A C 1
ATOM 927 O O . ASN A 1 114 ? 3.183 -9.592 -8.758 1.00 94.88 114 ASN A O 1
ATOM 931 N N . THR A 1 115 ? 3.664 -11.773 -8.707 1.00 91.69 115 THR A N 1
ATOM 932 C CA . THR A 1 115 ? 5.020 -11.634 -9.268 1.00 91.69 115 THR A CA 1
ATOM 933 C C . THR A 1 115 ? 5.036 -10.995 -10.652 1.00 91.69 115 THR A C 1
ATOM 935 O O . THR A 1 115 ? 5.958 -10.242 -10.959 1.00 91.69 115 THR A O 1
ATOM 938 N N . GLU A 1 116 ? 4.017 -11.266 -11.471 1.00 91.75 116 GLU A N 1
ATOM 939 C CA . GLU A 1 116 ? 3.867 -10.702 -12.815 1.00 91.75 116 GLU A CA 1
ATOM 940 C C . GLU A 1 116 ? 3.691 -9.186 -12.770 1.00 91.75 116 GLU A C 1
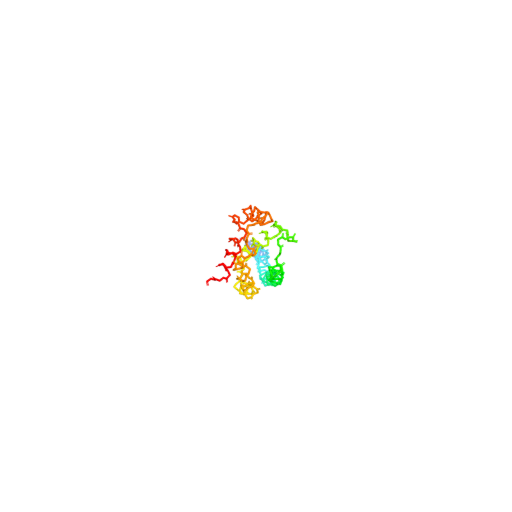ATOM 942 O O . GLU A 1 116 ? 4.370 -8.458 -13.494 1.00 91.75 116 GLU A O 1
ATOM 947 N N . PHE A 1 117 ? 2.850 -8.701 -11.855 1.00 91.38 117 PHE A N 1
ATOM 948 C CA . PHE A 1 117 ? 2.621 -7.275 -11.653 1.00 91.38 117 PHE A CA 1
ATOM 949 C C . PHE A 1 117 ? 3.911 -6.530 -11.277 1.00 91.38 117 PHE A C 1
ATOM 951 O O . PHE A 1 117 ? 4.143 -5.416 -11.739 1.00 91.38 117 PHE A O 1
ATOM 958 N N . TRP A 1 118 ? 4.791 -7.152 -10.486 1.00 94.62 118 TRP A N 1
ATOM 959 C CA . TRP A 1 118 ? 6.057 -6.552 -10.042 1.00 94.62 118 TRP A CA 1
ATOM 960 C C . TRP A 1 118 ? 7.248 -6.803 -10.971 1.00 94.62 118 TRP A C 1
ATOM 962 O O . TRP A 1 118 ? 8.386 -6.488 -10.601 1.00 94.62 118 TRP A O 1
ATOM 972 N N . LYS A 1 119 ? 7.022 -7.330 -12.179 1.00 90.94 119 LYS A N 1
ATOM 973 C CA . LYS A 1 119 ? 8.084 -7.463 -13.179 1.00 90.94 119 LYS A CA 1
ATOM 974 C C . LYS A 1 119 ? 8.673 -6.106 -13.554 1.00 90.94 119 LYS A C 1
ATOM 976 O O . LYS A 1 119 ? 8.011 -5.066 -13.546 1.00 90.94 119 LYS A O 1
ATOM 981 N N . ALA A 1 120 ? 9.962 -6.123 -13.886 1.00 85.44 120 ALA A N 1
ATOM 982 C CA . ALA A 1 120 ? 10.694 -4.923 -14.258 1.00 85.44 120 ALA A CA 1
ATOM 983 C C . ALA A 1 120 ? 10.041 -4.234 -15.468 1.00 85.44 120 ALA A C 1
ATOM 985 O O . ALA A 1 120 ? 9.909 -4.819 -16.538 1.00 85.44 120 ALA A O 1
ATOM 986 N N . SER A 1 121 ? 9.667 -2.967 -15.295 1.00 89.31 121 SER A N 1
ATOM 987 C CA . SER A 1 121 ? 9.137 -2.100 -16.349 1.00 89.31 121 SER A CA 1
ATOM 988 C C . SER A 1 121 ? 9.535 -0.648 -16.082 1.00 89.31 121 SER A C 1
ATOM 990 O O . SER A 1 121 ? 9.825 -0.267 -14.942 1.00 89.31 121 SER A O 1
ATOM 992 N N . ASP A 1 122 ? 9.532 0.200 -17.112 1.00 87.94 122 ASP A N 1
ATOM 993 C CA . ASP A 1 122 ? 9.834 1.629 -16.941 1.00 87.94 122 ASP A CA 1
ATOM 994 C C . ASP A 1 122 ? 8.803 2.341 -16.063 1.00 87.94 122 ASP A C 1
ATOM 996 O O . ASP A 1 122 ? 9.134 3.252 -15.297 1.00 87.94 122 ASP A O 1
ATOM 1000 N N . ARG A 1 123 ? 7.548 1.884 -16.097 1.00 88.81 123 ARG A N 1
ATOM 1001 C CA . ARG A 1 123 ? 6.512 2.374 -15.187 1.00 88.81 123 ARG A CA 1
ATOM 1002 C C . ARG A 1 123 ? 6.825 1.980 -13.746 1.00 88.81 123 ARG A C 1
ATOM 1004 O O . ARG A 1 123 ? 6.836 2.864 -12.889 1.00 88.81 123 ARG A O 1
ATOM 1011 N N . LEU A 1 124 ? 7.197 0.725 -13.481 1.00 94.88 124 LEU A N 1
ATOM 1012 C CA . LEU A 1 124 ? 7.616 0.290 -12.145 1.00 94.88 124 LEU A CA 1
ATOM 1013 C C . LEU A 1 124 ? 8.832 1.083 -11.634 1.00 94.88 124 LEU A C 1
ATOM 1015 O O . LEU A 1 124 ? 8.878 1.418 -10.450 1.00 94.88 124 LEU A O 1
ATOM 1019 N N . LYS A 1 125 ? 9.789 1.464 -12.497 1.00 95.81 125 LYS A N 1
ATOM 1020 C CA . LYS A 1 125 ? 10.902 2.352 -12.098 1.00 95.81 125 LYS A CA 1
ATOM 1021 C C . LYS A 1 125 ? 10.384 3.663 -11.499 1.00 95.81 125 LYS A C 1
ATOM 1023 O O . LYS A 1 125 ? 10.848 4.058 -10.434 1.00 95.81 125 LYS A O 1
ATOM 1028 N N . ARG A 1 126 ? 9.374 4.294 -12.110 1.00 96.69 126 ARG A N 1
ATOM 1029 C CA . ARG A 1 126 ? 8.772 5.543 -11.598 1.00 96.69 126 ARG A CA 1
ATOM 1030 C C . ARG A 1 126 ? 8.088 5.352 -10.244 1.00 96.69 126 ARG A C 1
ATOM 1032 O O . ARG A 1 126 ? 8.216 6.218 -9.379 1.00 96.69 126 ARG A O 1
ATOM 1039 N N . PHE A 1 127 ? 7.385 4.234 -10.054 1.00 97.81 127 PHE A N 1
ATOM 1040 C CA . PHE A 1 127 ? 6.816 3.859 -8.753 1.00 97.81 127 PHE A CA 1
ATOM 1041 C C . PHE A 1 127 ? 7.912 3.668 -7.710 1.00 97.81 127 PHE A C 1
ATOM 1043 O O . PHE A 1 127 ? 7.844 4.263 -6.640 1.00 97.81 127 PHE A O 1
ATOM 1050 N N . ASN A 1 128 ? 8.970 2.934 -8.048 1.00 98.00 128 ASN A N 1
ATOM 1051 C CA . ASN A 1 128 ? 10.107 2.731 -7.162 1.00 98.00 128 ASN A CA 1
ATOM 1052 C C . ASN A 1 128 ? 10.795 4.043 -6.778 1.00 98.00 128 ASN A C 1
ATOM 1054 O O . ASN A 1 128 ? 11.079 4.230 -5.602 1.00 98.00 128 ASN A O 1
ATOM 1058 N N . THR A 1 129 ? 11.014 4.969 -7.715 1.00 98.25 129 THR A N 1
ATOM 1059 C CA . THR A 1 129 ? 11.596 6.288 -7.418 1.00 98.25 129 THR A CA 1
ATOM 1060 C C . THR A 1 129 ? 10.709 7.099 -6.473 1.00 98.25 129 THR A C 1
ATOM 1062 O O . THR A 1 129 ? 11.198 7.648 -5.486 1.00 98.25 129 THR A O 1
ATOM 1065 N N . ALA A 1 130 ? 9.400 7.162 -6.741 1.00 98.31 130 ALA A N 1
ATOM 1066 C CA . ALA A 1 130 ? 8.465 7.899 -5.894 1.00 98.31 130 ALA A CA 1
ATOM 1067 C C . ALA A 1 130 ? 8.371 7.293 -4.484 1.00 98.31 130 ALA A C 1
ATOM 1069 O O . ALA A 1 130 ? 8.479 8.016 -3.493 1.00 98.31 130 ALA A O 1
ATOM 1070 N N . SER A 1 131 ? 8.229 5.970 -4.387 1.00 98.44 131 SER A N 1
ATOM 1071 C CA . SER A 1 131 ? 8.203 5.259 -3.108 1.00 98.44 131 SER A CA 1
ATOM 1072 C C . SER A 1 131 ? 9.520 5.400 -2.355 1.00 98.44 131 SER A C 1
ATOM 1074 O O . SER A 1 131 ? 9.492 5.643 -1.152 1.00 98.44 131 SER A O 1
ATOM 1076 N N . GLN A 1 132 ? 10.669 5.346 -3.034 1.00 98.44 132 GLN A N 1
ATOM 1077 C CA . GLN A 1 132 ? 11.964 5.524 -2.380 1.00 98.44 132 GLN A CA 1
ATOM 1078 C C . GLN A 1 132 ? 12.068 6.909 -1.737 1.00 98.44 132 GLN A C 1
ATOM 1080 O O . GLN A 1 132 ? 12.497 7.020 -0.594 1.00 98.44 132 GLN A O 1
ATOM 1085 N N . SER A 1 133 ? 11.624 7.952 -2.441 1.00 98.50 133 SER A N 1
ATOM 1086 C CA . SER A 1 133 ? 11.665 9.328 -1.942 1.00 98.50 133 SER A CA 1
ATOM 1087 C C . SER A 1 133 ? 10.682 9.595 -0.793 1.00 98.50 133 SER A C 1
ATOM 1089 O O . SER A 1 133 ? 11.017 10.356 0.108 1.00 98.50 133 SER A O 1
ATOM 1091 N N . ILE A 1 134 ? 9.486 8.996 -0.807 1.00 98.50 134 ILE A N 1
ATOM 1092 C CA . ILE A 1 134 ? 8.411 9.311 0.159 1.00 98.50 134 ILE A CA 1
ATOM 1093 C C . ILE A 1 134 ? 8.357 8.311 1.325 1.00 98.50 134 ILE A C 1
ATOM 1095 O O . ILE A 1 134 ? 8.097 8.685 2.468 1.00 98.50 134 ILE A O 1
ATOM 1099 N N . CYS A 1 135 ? 8.580 7.028 1.044 1.00 98.00 135 CYS A N 1
ATOM 1100 C CA . CYS A 1 135 ? 8.481 5.923 2.005 1.00 98.00 135 CYS A CA 1
ATOM 1101 C C . CYS A 1 135 ? 9.852 5.377 2.444 1.00 98.00 135 CYS A C 1
ATOM 1103 O O . CYS A 1 135 ? 9.904 4.479 3.289 1.00 98.00 135 CYS A O 1
ATOM 1105 N N . GLY A 1 136 ? 10.951 5.842 1.836 1.00 98.06 136 GLY A N 1
ATOM 1106 C CA . GLY A 1 136 ? 12.303 5.324 2.077 1.00 98.06 136 GLY A CA 1
ATOM 1107 C C . GLY A 1 136 ? 12.549 3.916 1.520 1.00 98.06 136 GLY A C 1
ATOM 1108 O O . GLY A 1 136 ? 13.574 3.312 1.822 1.00 98.06 136 GLY A O 1
ATOM 1109 N N . ARG A 1 137 ? 11.607 3.362 0.744 1.00 98.06 137 ARG A N 1
ATOM 1110 C CA . ARG A 1 137 ? 11.630 1.980 0.234 1.00 98.06 137 ARG A CA 1
ATOM 1111 C C . ARG A 1 137 ? 11.066 1.923 -1.184 1.00 98.06 137 ARG A C 1
ATOM 1113 O O . ARG A 1 137 ? 10.219 2.733 -1.543 1.00 98.06 137 ARG A O 1
ATOM 1120 N N . LYS A 1 138 ? 11.475 0.928 -1.973 1.00 97.88 138 LYS A N 1
ATOM 1121 C CA . LYS A 1 138 ? 10.848 0.610 -3.270 1.00 97.88 138 LYS A CA 1
ATOM 1122 C C . LYS A 1 138 ? 9.378 0.207 -3.096 1.00 97.88 138 LYS A C 1
ATOM 1124 O O . LYS A 1 138 ? 8.994 -0.259 -2.029 1.00 97.88 138 LYS A O 1
ATOM 1129 N N . ALA A 1 139 ? 8.580 0.327 -4.157 1.00 97.81 139 ALA A N 1
ATOM 1130 C CA . ALA A 1 139 ? 7.120 0.235 -4.096 1.00 97.81 139 ALA A CA 1
ATOM 1131 C C . ALA A 1 139 ? 6.601 -1.066 -3.454 1.00 97.81 139 ALA A C 1
ATOM 1133 O O . ALA A 1 139 ? 5.842 -1.005 -2.488 1.00 97.81 139 ALA A O 1
ATOM 1134 N N . LEU A 1 140 ? 7.071 -2.230 -3.919 1.00 97.62 140 LEU A N 1
ATOM 1135 C CA . LEU A 1 140 ? 6.702 -3.524 -3.330 1.00 97.62 140 LEU A CA 1
ATOM 1136 C C . LEU A 1 140 ? 7.143 -3.635 -1.864 1.00 97.62 140 LEU A C 1
ATOM 1138 O O . LEU A 1 140 ? 6.386 -4.091 -1.015 1.00 97.62 140 LEU A O 1
ATOM 1142 N N . ALA A 1 141 ? 8.357 -3.185 -1.540 1.00 97.81 141 ALA A N 1
ATOM 1143 C CA . ALA A 1 141 ? 8.857 -3.213 -0.168 1.00 97.81 141 ALA A CA 1
ATOM 1144 C C . ALA A 1 141 ? 8.045 -2.293 0.764 1.00 97.81 141 ALA A C 1
ATOM 1146 O O . ALA A 1 141 ? 7.853 -2.625 1.930 1.00 97.81 141 ALA A O 1
ATOM 1147 N N . SER A 1 142 ? 7.534 -1.164 0.262 1.00 98.25 142 SER A N 1
ATOM 1148 C CA . SER A 1 142 ? 6.619 -0.296 1.010 1.00 98.25 142 SER A CA 1
ATOM 1149 C C . SER A 1 142 ? 5.286 -0.984 1.312 1.00 98.25 142 SER A C 1
ATOM 1151 O O . SER A 1 142 ? 4.807 -0.874 2.436 1.00 98.25 142 SER A O 1
ATOM 1153 N N . LEU A 1 143 ? 4.709 -1.719 0.354 1.00 97.69 143 LEU A N 1
ATOM 1154 C CA . LEU A 1 143 ? 3.474 -2.480 0.586 1.00 97.69 143 LEU A CA 1
ATOM 1155 C C . LEU A 1 143 ? 3.689 -3.650 1.543 1.00 97.69 143 LEU A C 1
ATOM 1157 O O . LEU A 1 143 ? 2.888 -3.835 2.449 1.00 97.69 143 LEU A O 1
ATOM 1161 N N . LYS A 1 144 ? 4.796 -4.389 1.404 1.00 97.38 144 LYS A N 1
ATOM 1162 C CA . LYS A 1 144 ? 5.149 -5.462 2.345 1.00 97.38 144 LYS A CA 1
ATOM 1163 C C . LYS A 1 144 ? 5.334 -4.935 3.766 1.00 97.38 144 LYS A C 1
ATOM 1165 O O . LYS A 1 144 ? 4.895 -5.574 4.710 1.00 97.38 144 LYS A O 1
ATOM 1170 N N . HIS A 1 145 ? 5.930 -3.752 3.916 1.00 97.12 145 HIS A N 1
ATOM 1171 C CA . HIS A 1 145 ? 6.027 -3.096 5.217 1.00 97.12 145 HIS A CA 1
ATOM 1172 C C . HIS A 1 145 ? 4.657 -2.672 5.767 1.00 97.12 145 HIS A C 1
ATOM 1174 O O . HIS A 1 145 ? 4.408 -2.829 6.955 1.00 97.12 145 HIS A O 1
ATOM 1180 N N . LEU A 1 146 ? 3.762 -2.151 4.920 1.00 96.75 146 LEU A N 1
ATOM 1181 C CA . LEU A 1 146 ? 2.385 -1.845 5.317 1.00 96.75 146 LEU A CA 1
ATOM 1182 C C . LEU A 1 146 ? 1.624 -3.109 5.748 1.00 96.75 146 LEU A C 1
ATOM 1184 O O . LEU A 1 146 ? 0.903 -3.076 6.737 1.00 96.75 146 LEU A O 1
ATOM 1188 N N . LEU A 1 147 ? 1.799 -4.222 5.038 1.00 96.12 147 LEU A N 1
ATOM 1189 C CA . LEU A 1 147 ? 1.188 -5.496 5.402 1.00 96.12 147 LEU A CA 1
ATOM 1190 C C . LEU A 1 147 ? 1.737 -6.013 6.740 1.00 96.12 147 LEU A C 1
ATOM 1192 O O . LEU A 1 147 ? 0.959 -6.368 7.615 1.00 96.12 147 LEU A O 1
ATOM 1196 N N . SER A 1 148 ? 3.056 -5.953 6.956 1.00 95.25 148 SER A N 1
ATOM 1197 C CA . SER A 1 148 ? 3.673 -6.449 8.195 1.00 95.25 148 SER A CA 1
ATOM 1198 C C . SER A 1 148 ? 3.265 -5.678 9.453 1.00 95.25 148 SER A C 1
ATOM 1200 O O . SER A 1 148 ? 3.422 -6.186 10.549 1.00 95.25 148 SER A O 1
ATOM 1202 N N . ILE A 1 149 ? 2.822 -4.423 9.328 1.00 93.94 149 ILE A N 1
ATOM 1203 C CA . ILE A 1 149 ? 2.302 -3.652 10.474 1.00 93.94 149 ILE A CA 1
ATOM 1204 C C . ILE A 1 149 ? 0.794 -3.841 10.680 1.00 93.94 149 ILE A C 1
ATOM 1206 O O . ILE A 1 149 ? 0.275 -3.428 11.713 1.00 93.94 149 ILE A O 1
ATOM 1210 N N . LEU A 1 150 ? 0.090 -4.388 9.683 1.00 90.62 150 LEU A N 1
ATOM 1211 C CA . LEU A 1 150 ? -1.323 -4.762 9.775 1.00 90.62 150 LEU A CA 1
ATOM 1212 C C . LEU A 1 150 ? -1.502 -6.176 10.328 1.00 90.62 150 LEU A C 1
ATOM 1214 O O . LEU A 1 150 ? -2.533 -6.452 10.929 1.00 90.62 150 LEU A O 1
ATOM 1218 N N . GLU A 1 151 ? -0.520 -7.050 10.116 1.00 84.88 151 GLU A N 1
ATOM 1219 C CA . GLU A 1 151 ? -0.460 -8.413 10.648 1.00 84.88 151 GLU A CA 1
ATOM 1220 C C . GLU A 1 151 ? 0.586 -8.487 11.776 1.00 84.88 151 GLU A C 1
ATOM 1222 O O . GLU A 1 151 ? 1.714 -8.909 11.511 1.00 84.88 151 GLU A O 1
ATOM 1227 N N . PRO A 1 152 ? 0.270 -8.003 12.994 1.00 60.56 152 PRO A N 1
ATOM 1228 C CA . PRO A 1 152 ? 1.165 -8.145 14.140 1.00 60.56 152 PRO A CA 1
ATOM 1229 C C . PRO A 1 152 ? 1.364 -9.609 14.553 1.00 60.56 152 PRO A C 1
ATOM 1231 O O . PRO A 1 152 ? 0.407 -10.409 14.423 1.00 60.56 152 PRO A O 1
#

Organism: NCBI:txid42155

Radius of gyration: 31.76 Å; chains: 1; bounding box: 29×69×94 Å

Foldseek 3Di:
DPPPVVVVVVVVVVVVVVVVVVVVVVVVVVPPPPPPVPPPPPVVVVLVVLLVVLVVLLVVVLVCLLPPDLVPDDLLVLLVSLVCLQVSLVPDDPVSLLSSLVRPQVSLVVSLPPVVRCPDDPSQVSNQVNNCVRVVGRNSVSSVVSNVSSVD